Protein 7RPS (pdb70)

Organism: NCBI:txid1292392

Secondary structure (DSSP, 8-state):
-HHHHHHHHHHHHHHHHHHHHHHHHHHHHHHHHH-SSSS----HHHHHHHHHHHTT--HHHHHHHHHHHHHHHHHHHHHHHHHHH---SS--HHHHHHHHHHHHHHHHHHHHHHHHHT-S--SGGGS-----HHHHHHHHHHHHHHHHHHHT--

Radius of gyration: 18.47 Å; Cα contacts (8 Å, |Δi|>4): 164; chains: 1; bounding box: 29×24×67 Å

Solvent-accessible surface area: 9104 Å² total; per-residue (Å²): 190,77,81,113,48,1,27,70,10,0,72,82,0,22,133,24,1,96,61,1,50,51,12,0,70,64,0,43,116,21,33,52,47,49,34,138,162,131,61,151,198,8,90,108,128,48,48,84,66,0,105,112,47,4,90,139,15,38,32,103,53,0,24,38,8,0,104,123,1,29,68,46,0,68,79,0,24,98,1,6,50,92,23,26,91,120,97,178,94,50,60,99,142,26,15,69,49,2,65,93,20,0,74,36,0,58,72,74,0,41,71,9,14,86,102,0,78,109,56,147,67,173,63,36,99,1,1,25,19,47,110,151,155,16,15,73,38,2,62,58,5,51,63,54,0,62,86,0,64,100,43,9,89,153

Sequence (154 aa):
FKLKNITDSVEQALKIAKQIKDDLDIIEFHRIKLSNHYGIRAEEHEKQTAREELSKFSKDKLEADLKKLLSEIEKSLNAATILITYDYGGNLQSDLSAKTTLEALKTEVSSLITKIQDFNNKDHQAYPTSYYQTYQALRNPYSKLTLVKDLLTR

Foldseek 3Di:
DLLCQLLVLLVQLLVLLVVLLVLLVLLQVLVQQCDPPHDDDDDPVSVVVSVVSQQVDWLVVLLVSLVSSLVSLVSNLVSLVVVQVVADPHGDVLSVVLNVLSVVVNVLSVVLSVVLVPDPGGTSVSADHVCDVSNVSSNVSNVSSVSSSVSSPD

B-factor: mean 44.2, std 9.87, range [25.82, 90.23]

Structure (mmCIF, N/CA/C/O backbone):
data_7RPS
#
_entry.id   7RPS
#
_cell.length_a   62.724
_cell.length_b   46.210
_cell.length_c   59.562
_cell.angle_alpha   90.000
_cell.angle_beta   102.943
_cell.angle_gamma   90.000
#
_symmetry.space_group_name_H-M   'C 1 2 1'
#
loop_
_entity.id
_entity.type
_entity.pdbx_description
1 polymer 'Fibronectin-binding lipoprotein FbpB'
2 water water
#
loop_
_atom_site.group_PDB
_atom_site.id
_atom_site.type_symbol
_atom_site.label_atom_id
_atom_site.label_alt_id
_atom_site.label_comp_id
_atom_site.label_asym_id
_atom_site.label_entity_id
_atom_site.label_seq_id
_atom_site.pdbx_PDB_ins_code
_atom_site.Cartn_x
_atom_site.Cartn_y
_atom_site.Cartn_z
_atom_site.occupancy
_atom_site.B_iso_or_equiv
_atom_site.auth_seq_id
_atom_site.auth_comp_id
_atom_site.auth_asym_id
_atom_site.auth_atom_id
_atom_site.pdbx_PDB_model_num
ATOM 1 N N . PHE A 1 11 ? 28.94300 43.38500 -14.07200 1.000 55.92200 269 PHE A N 1
ATOM 2 C CA . PHE A 1 11 ? 28.33000 44.60600 -13.54700 1.000 63.01445 269 PHE A CA 1
ATOM 3 C C . PHE A 1 11 ? 26.88100 44.35400 -13.14100 1.000 60.96355 269 PHE A C 1
ATOM 4 O O . PHE A 1 11 ? 26.47600 44.63300 -11.99900 1.000 52.41143 269 PHE A O 1
ATOM 12 N N . LYS A 1 12 ? 26.11400 43.82000 -14.09300 1.000 55.55350 270 LYS A N 1
ATOM 13 C CA . LYS A 1 12 ? 24.69800 43.51600 -13.90300 1.000 56.84872 270 LYS A CA 1
ATOM 14 C C . LYS A 1 12 ? 24.55900 42.32300 -12.95900 1.000 53.97897 270 LYS A C 1
ATOM 15 O O . LYS A 1 12 ? 23.66900 42.29600 -12.09600 1.000 52.96189 270 LYS A O 1
ATOM 21 N N . LEU A 1 13 ? 25.44200 41.33700 -13.13600 1.000 55.18085 271 LEU A N 1
ATOM 22 C CA . LEU A 1 13 ? 25.49600 40.18800 -12.24100 1.000 55.13638 271 LEU A CA 1
ATOM 23 C C . LEU A 1 13 ? 25.92000 40.61400 -10.84800 1.000 52.31633 271 LEU A C 1
ATOM 24 O O . LEU A 1 13 ? 25.43900 40.07100 -9.86300 1.000 51.54091 271 LEU A O 1
ATOM 29 N N . LYS A 1 14 ? 26.83700 41.57200 -10.76500 1.000 50.63181 272 LYS A N 1
ATOM 30 C CA . LYS A 1 14 ? 27.30400 42.04600 -9.46600 1.000 57.27690 272 LYS A CA 1
ATOM 31 C C . LYS A 1 14 ? 26.16700 42.80800 -8.77800 1.000 52.67194 272 LYS A C 1
ATOM 32 O O . LYS A 1 14 ? 25.99500 42.73100 -7.56000 1.000 49.44527 272 LYS A O 1
ATOM 38 N N . ASN A 1 15 ? 25.37700 43.51400 -9.58500 1.000 53.07520 273 ASN A N 1
ATOM 39 C CA . ASN A 1 15 ? 24.23300 44.28700 -9.10500 1.000 50.35662 273 ASN A CA 1
ATOM 40 C C . ASN A 1 15 ? 23.23400 43.38300 -8.38700 1.000 52.47841 273 ASN A C 1
ATOM 41 O O . ASN A 1 15 ? 22.90800 43.60800 -7.21900 1.000 46.50901 273 ASN A O 1
ATOM 46 N N . ILE A 1 16 ? 22.76800 42.35300 -9.09000 1.000 52.31687 274 ILE A N 1
ATOM 47 C CA . ILE A 1 16 ? 21.86900 41.35700 -8.50600 1.000 46.99693 274 ILE A CA 1
ATOM 48 C C . ILE A 1 16 ? 22.50400 40.65200 -7.30000 1.000 44.13790 274 ILE A C 1
ATOM 49 O O . ILE A 1 16 ? 21.90200 40.60100 -6.23000 1.000 43.42304 274 ILE A O 1
ATOM 54 N N . THR A 1 17 ? 23.72300 40.14600 -7.44100 1.000 44.63625 275 THR A N 1
ATOM 55 C CA . THR A 1 17 ? 24.31000 39.32300 -6.39200 1.000 47.13862 275 THR A CA 1
ATOM 56 C C . THR A 1 17 ? 24.70300 40.14300 -5.15200 1.000 46.23099 275 THR A C 1
ATOM 57 O O . THR A 1 17 ? 24.71500 39.60900 -4.04000 1.000 43.61814 275 THR A O 1
ATOM 61 N N . ASP A 1 18 ? 24.93800 41.45200 -5.32500 1.000 45.48942 276 ASP A N 1
ATOM 62 C CA . ASP A 1 18 ? 25.33900 42.32800 -4.19000 1.000 44.51102 276 ASP A CA 1
ATOM 63 C C . ASP A 1 18 ? 24.10500 42.54900 -3.31400 1.000 39.74163 276 ASP A C 1
ATOM 64 O O . ASP A 1 18 ? 24.21400 42.43400 -2.07700 1.000 38.54127 276 ASP A O 1
ATOM 69 N N . SER A 1 19 ? 22.98200 42.85300 -3.96500 1.000 39.32474 277 SER A N 1
ATOM 70 C CA . SER A 1 19 ? 21.69300 43.05600 -3.30000 1.000 35.53871 277 SER A CA 1
ATOM 71 C C . SER A 1 19 ? 21.20000 41.80400 -2.56500 1.000 34.81749 277 SER A C 1
ATOM 72 O O . SER A 1 19 ? 20.74700 41.87000 -1.42700 1.000 33.60777 277 SER A O 1
ATOM 75 N N . VAL A 1 20 ? 21.25900 40.66800 -3.24700 1.000 37.28788 278 VAL A N 1
ATOM 76 C CA . VAL A 1 20 ? 20.90300 39.38300 -2.63900 1.000 32.95536 278 VAL A CA 1
ATOM 77 C C . VAL A 1 20 ? 21.74600 39.15400 -1.38900 1.000 35.14987 278 VAL A C 1
ATOM 78 O O . VAL A 1 20 ? 21.24300 38.67600 -0.35800 1.000 32.90916 278 VAL A O 1
ATOM 82 N N . GLU A 1 21 ? 23.02400 39.51800 -1.46200 1.000 35.00404 279 GLU A N 1
ATOM 83 C CA . GLU A 1 21 ? 23.91100 39.31900 -0.33000 1.000 39.07415 279 GLU A CA 1
ATOM 84 C C . GLU A 1 21 ? 23.49000 40.22600 0.81700 1.000 38.22900 279 GLU A C 1
ATOM 85 O O . GLU A 1 21 ? 23.56900 39.84000 1.98000 1.000 35.52642 279 GLU A O 1
ATOM 91 N N . GLN A 1 22 ? 23.01800 41.42300 0.48800 1.000 39.40454 280 GLN A N 1
ATOM 92 C CA . GLN A 1 22 ? 22.56200 42.35300 1.53000 1.000 38.58205 280 GLN A CA 1
ATOM 93 C C . GLN A 1 22 ? 21.24200 41.83800 2.13800 1.000 38.07082 280 GLN A C 1
ATOM 94 O O . GLN A 1 22 ? 21.03000 41.91300 3.36100 1.000 37.75027 280 GLN A O 1
ATOM 100 N N . ALA A 1 23 ? 20.36000 41.30100 1.29100 1.000 35.25740 281 ALA A N 1
ATOM 101 C CA . ALA A 1 23 ? 19.13600 40.66600 1.79100 1.000 34.37706 281 ALA A CA 1
ATOM 102 C C . ALA A 1 23 ? 19.46400 39.48200 2.70600 1.000 35.03616 281 ALA A C 1
ATOM 103 O O . ALA A 1 23 ? 18.93900 39.36500 3.81400 1.000 35.41258 281 ALA A O 1
ATOM 105 N N . LEU A 1 24 ? 20.34000 38.60200 2.22800 1.000 35.51148 282 LEU A N 1
ATOM 106 C CA . LEU A 1 24 ? 20.76900 37.42000 2.97900 1.000 35.36864 282 LEU A CA 1
ATOM 107 C C . LEU A 1 24 ? 21.26600 37.79800 4.37900 1.000 31.56643 282 LEU A C 1
ATOM 108 O O . LEU A 1 24 ? 20.91500 37.16700 5.38600 1.000 37.86413 282 LEU A O 1
ATOM 113 N N . LYS A 1 25 ? 22.04700 38.86200 4.44300 1.000 39.36293 283 LYS A N 1
ATOM 114 C CA . LYS A 1 25 ? 22.64700 39.31600 5.69500 1.000 40.26297 283 LYS A CA 1
ATOM 115 C C . LYS A 1 25 ? 21.59800 39.69000 6.75800 1.000 37.63246 283 LYS A C 1
ATOM 116 O O . LYS A 1 25 ? 21.75600 39.36800 7.94900 1.000 40.31997 283 LYS A O 1
ATOM 122 N N . ILE A 1 26 ? 20.54300 40.38400 6.34000 1.000 34.89805 284 ILE A N 1
ATOM 123 C CA . ILE A 1 26 ? 19.49700 40.81300 7.27600 1.000 33.00037 284 ILE A CA 1
ATOM 124 C C . ILE A 1 26 ? 18.67900 39.59200 7.67000 1.000 34.88411 284 ILE A C 1
ATOM 125 O O . ILE A 1 26 ? 18.37100 39.39800 8.84000 1.000 33.49986 284 ILE A O 1
ATOM 130 N N . ALA A 1 27 ? 18.32800 38.76700 6.67900 1.000 32.41238 285 ALA A N 1
ATOM 131 C CA . ALA A 1 27 ? 17.57700 37.54100 6.93100 1.000 33.05310 285 ALA A CA 1
ATOM 132 C C . ALA A 1 27 ? 18.30700 36.65600 7.95300 1.000 31.46170 285 ALA A C 1
ATOM 133 O O . ALA A 1 27 ? 17.69100 36.09600 8.87100 1.000 33.75045 285 ALA A O 1
ATOM 135 N N . LYS A 1 28 ? 19.62500 36.55600 7.80200 1.000 32.62802 286 LYS A N 1
ATOM 136 C CA . LYS A 1 28 ? 20.45100 35.76400 8.71300 1.000 34.85766 286 LYS A CA 1
ATOM 137 C C . LYS A 1 28 ? 20.41300 36.37600 10.10800 1.000 38.15935 286 LYS A C 1
ATOM 138 O O . LYS A 1 28 ? 20.24600 35.65400 11.09300 1.000 34.68799 286 LYS A O 1
ATOM 144 N N . GLN A 1 29 ? 20.54300 37.69800 10.18400 1.000 34.37538 287 GLN A N 1
ATOM 145 C CA . GLN A 1 29 ? 20.31000 38.44000 11.42300 1.000 36.93817 287 GLN A CA 1
ATOM 146 C C . GLN A 1 29 ? 19.00900 38.10200 12.15800 1.000 36.13211 287 GLN A C 1
ATOM 147 O O . GLN A 1 29 ? 19.00400 37.84800 13.35900 1.000 40.34237 287 GLN A O 1
ATOM 153 N N . ILE A 1 30 ? 17.90000 38.16700 11.44400 1.000 36.20310 288 ILE A N 1
ATOM 154 C CA . ILE A 1 30 ? 16.59900 37.87800 12.03200 1.000 33.21895 288 ILE A CA 1
ATOM 155 C C . ILE A 1 30 ? 16.67100 36.51700 12.69100 1.000 32.98152 288 ILE A C 1
ATOM 156 O O . ILE A 1 30 ? 16.32900 36.34700 13.86400 1.000 35.30605 288 ILE A O 1
ATOM 161 N N . LYS A 1 31 ? 17.13500 35.54900 11.91300 1.000 37.67223 289 LYS A N 1
ATOM 162 C CA . LYS A 1 31 ? 17.23900 34.15900 12.34800 1.000 38.91104 289 LYS A CA 1
ATOM 163 C C . LYS A 1 31 ? 18.11600 34.03600 13.59800 1.000 35.19240 289 LYS A C 1
ATOM 164 O O . LYS A 1 31 ? 17.76900 33.33300 14.54200 1.000 40.55056 289 LYS A O 1
ATOM 170 N N . ASP A 1 32 ? 19.22600 34.76800 13.62300 1.000 37.94927 290 ASP A N 1
ATOM 171 C CA . ASP A 1 32 ? 20.14100 34.72000 14.76200 1.000 40.96074 290 ASP A CA 1
ATOM 172 C C . ASP A 1 32 ? 19.51400 35.40200 15.97700 1.000 41.88065 290 ASP A C 1
ATOM 173 O O . ASP A 1 32 ? 19.70500 34.98100 17.12200 1.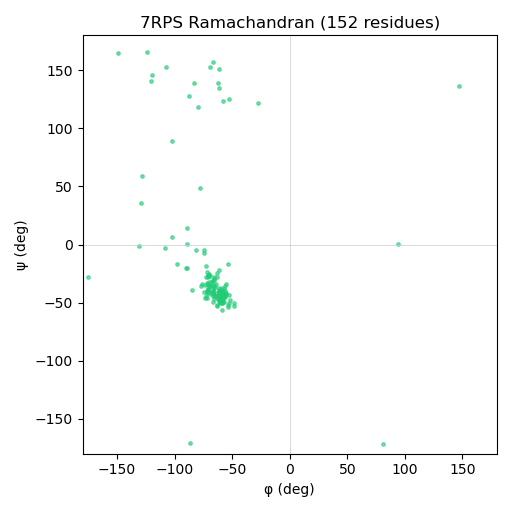000 40.95052 290 ASP A O 1
ATOM 178 N N . ASP A 1 33 ? 18.72900 36.43600 15.70600 1.000 39.46273 291 ASP A N 1
ATOM 179 C CA . ASP A 1 33 ? 18.04800 37.15800 16.75700 1.000 38.73049 291 ASP A CA 1
ATOM 180 C C . ASP A 1 33 ? 17.05500 36.21900 17.44100 1.000 35.25318 291 ASP A C 1
ATOM 181 O O . ASP A 1 33 ? 16.94900 36.22300 18.67400 1.000 36.23988 291 ASP A O 1
ATOM 186 N N . LEU A 1 34 ? 16.34500 35.40500 16.66000 1.000 39.51840 292 LEU A N 1
ATOM 187 C CA . LEU A 1 34 ? 15.43900 34.42000 17.24600 1.000 37.46081 292 LEU A CA 1
ATOM 188 C C . LEU A 1 34 ? 16.21400 33.43400 18.14200 1.000 37.01542 292 LEU A C 1
ATOM 189 O O . LEU A 1 34 ? 15.75200 33.05900 19.20100 1.000 37.88193 292 LEU A O 1
ATOM 194 N N . ASP A 1 35 ? 17.38800 33.01200 17.68900 1.000 40.91769 293 ASP A N 1
ATOM 195 C CA . ASP A 1 35 ? 18.22700 32.11000 18.46700 1.000 39.50771 293 ASP A CA 1
ATOM 196 C C . ASP A 1 35 ? 18.56700 32.72700 19.81800 1.000 39.49519 293 ASP A C 1
ATOM 197 O O . ASP A 1 35 ? 18.46800 32.06600 20.84700 1.000 36.61298 293 ASP A O 1
ATOM 202 N N . ILE A 1 36 ? 18.97500 33.99300 19.80700 1.000 36.64856 294 ILE A N 1
ATOM 203 C CA . ILE A 1 36 ? 19.39200 34.67700 21.03400 1.000 35.23469 294 ILE A CA 1
ATOM 204 C C . ILE A 1 36 ? 18.22600 34.78600 22.02500 1.000 33.51599 294 ILE A C 1
ATOM 205 O O . ILE A 1 36 ? 18.37600 34.54500 23.22400 1.000 36.11420 294 ILE A O 1
ATOM 210 N N . ILE A 1 37 ? 17.06000 35.15400 21.51900 1.000 35.08431 295 ILE A N 1
ATOM 211 C CA . ILE A 1 37 ? 15.89600 35.35500 22.36600 1.000 37.17479 295 ILE A CA 1
ATOM 212 C C . ILE A 1 37 ? 15.45200 34.02900 22.97800 1.000 36.71692 295 ILE A C 1
ATOM 213 O O . ILE A 1 37 ? 15.13900 33.95200 24.15500 1.000 37.08175 295 ILE A O 1
ATOM 218 N N . GLU A 1 38 ? 15.42100 32.98600 22.16300 1.000 42.23696 296 GLU A N 1
ATOM 219 C CA . GLU A 1 38 ? 15.04800 31.67000 22.63900 1.000 39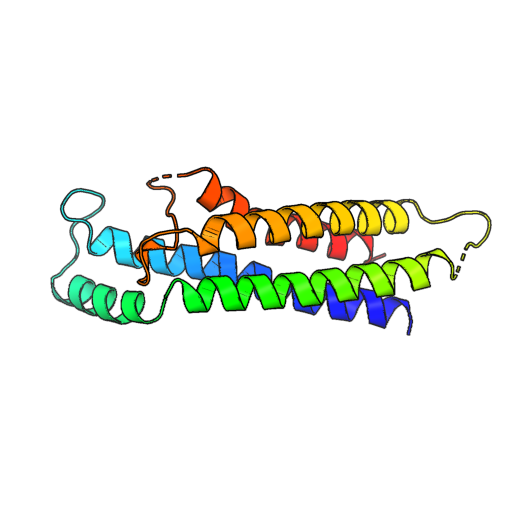.00397 296 GLU A CA 1
ATOM 220 C C . GLU A 1 38 ? 15.97300 31.20100 23.76100 1.000 39.01809 296 GLU A C 1
ATOM 221 O O . GLU A 1 38 ? 15.51300 30.74000 24.80100 1.000 43.21259 296 GLU A O 1
ATOM 227 N N . PHE A 1 39 ? 17.27500 31.32800 23.52600 1.000 36.44965 297 PHE A N 1
ATOM 228 C CA . PHE A 1 39 ? 18.31500 30.93500 24.46500 1.000 37.91079 297 PHE A CA 1
ATOM 229 C C . PHE A 1 39 ? 18.09700 31.58500 25.83400 1.000 39.47355 297 PHE A C 1
ATOM 230 O O . PHE A 1 39 ? 18.01800 30.90000 26.86600 1.000 36.91211 297 PHE A O 1
ATOM 238 N N . HIS A 1 40 ? 17.96000 32.90600 25.84400 1.000 37.78711 298 HIS A N 1
ATOM 239 C CA . HIS A 1 40 ? 17.81600 33.62100 27.10500 1.000 37.68016 298 HIS A CA 1
ATOM 240 C C . HIS A 1 40 ? 16.42700 33.47600 27.71000 1.000 38.46702 298 HIS A C 1
ATOM 241 O O . HIS A 1 40 ? 16.30800 33.41700 28.93700 1.000 37.74158 298 HIS A O 1
ATOM 248 N N . ARG A 1 41 ? 15.39200 33.40000 26.86900 1.000 35.53921 299 ARG A N 1
ATOM 249 C CA . ARG A 1 41 ? 14.00100 33.26100 27.34400 1.000 35.56471 299 ARG A CA 1
ATOM 250 C C . ARG A 1 41 ? 13.80300 31.99100 28.14800 1.000 41.71442 299 ARG A C 1
ATOM 251 O O . ARG A 1 41 ? 13.06200 31.98500 29.12600 1.000 41.69828 299 ARG A O 1
ATOM 259 N N . ILE A 1 42 ? 14.43700 30.91300 27.68900 1.000 37.47776 300 ILE A N 1
ATOM 260 C CA . ILE A 1 42 ? 14.32100 29.60100 28.30700 1.000 41.32707 300 ILE A CA 1
ATOM 261 C C . ILE A 1 42 ? 14.93300 29.63500 29.70700 1.000 40.42086 300 ILE A C 1
ATOM 262 O O . ILE A 1 42 ? 14.49300 28.91600 30.59200 1.000 41.29034 300 ILE A O 1
ATOM 267 N N . LYS A 1 43 ? 15.93600 30.48300 29.91800 1.000 41.80453 301 LYS A N 1
ATOM 268 C CA . LYS A 1 43 ? 16.51100 30.61500 31.24900 1.000 42.02285 301 LYS A CA 1
ATOM 269 C C . LYS A 1 43 ? 15.55400 31.35300 32.16500 1.000 42.37528 301 LYS A C 1
ATOM 270 O O . LYS A 1 43 ? 15.55500 31.15300 33.37700 1.000 49.88813 301 LYS A O 1
ATOM 276 N N . LEU A 1 44 ? 14.73000 32.20900 31.58000 1.000 40.80813 302 LEU A N 1
ATOM 277 C CA . LEU A 1 44 ? 13.85400 33.08100 32.35800 1.000 44.37768 302 LEU A CA 1
ATOM 278 C C . LEU A 1 44 ? 12.51700 32.43200 32.62400 1.000 44.88751 302 LEU A C 1
ATOM 279 O O . LEU A 1 44 ? 11.77700 32.85700 33.51200 1.000 52.18003 302 LEU A O 1
ATOM 284 N N . SER A 1 45 ? 12.19400 31.43500 31.80700 1.000 34.02779 303 SER A N 1
ATOM 285 C CA . SER A 1 45 ? 10.95100 30.69200 31.90300 1.000 42.29699 303 SER A CA 1
ATOM 286 C C . SER A 1 45 ? 10.79100 30.03700 33.26400 1.000 45.23187 303 SER A C 1
ATOM 287 O O . SER A 1 45 ? 11.64700 29.25200 33.68200 1.000 44.56395 303 SER A O 1
ATOM 290 N N . ASN A 1 46 ? 9.68600 30.35200 33.93500 1.000 42.67109 304 ASN A N 1
ATOM 291 C CA . ASN A 1 46 ? 9.38800 29.79500 35.25500 1.000 47.43248 304 ASN A CA 1
ATOM 292 C C . ASN A 1 46 ? 9.19600 28.26900 35.22900 1.000 45.95087 304 ASN A C 1
ATOM 293 O O . ASN A 1 46 ? 9.43700 27.58000 36.22400 1.000 45.75897 304 ASN A O 1
ATOM 298 N N . HIS A 1 47 ? 8.75700 27.73800 34.09200 1.000 46.07402 305 HIS A N 1
ATOM 299 C CA . HIS A 1 47 ? 8.38900 26.32000 34.03400 1.000 48.20421 305 HIS A CA 1
ATOM 300 C C . HIS A 1 47 ? 8.97600 25.51900 32.87500 1.000 44.06615 305 HIS A C 1
ATOM 301 O O . HIS A 1 47 ? 8.70100 24.32600 32.77600 1.000 43.68865 305 HIS A O 1
ATOM 308 N N . TYR A 1 48 ? 9.75200 26.13800 31.98700 1.000 40.70394 306 TYR A N 1
ATOM 309 C CA . TYR A 1 48 ? 10.21500 25.38700 30.81100 1.000 44.73733 306 TYR A CA 1
ATOM 310 C C . TYR A 1 48 ? 11.74300 25.37700 30.85600 1.000 42.24452 306 TYR A C 1
ATOM 311 O O . TYR A 1 48 ? 12.34800 26.35100 31.29900 1.000 46.80301 306 TYR A O 1
ATOM 320 N N . GLY A 1 49 ? 12.36700 24.29100 30.40400 1.000 46.69666 307 GLY A N 1
ATOM 321 C CA . GLY A 1 49 ? 13.82300 24.21900 30.30400 1.000 43.76720 307 GLY A CA 1
ATOM 322 C C . GLY A 1 49 ? 14.59500 23.89300 31.58000 1.000 45.85062 307 GLY A C 1
ATOM 323 O O . GLY A 1 49 ? 14.02000 23.56600 32.61500 1.000 45.21820 307 GLY A O 1
ATOM 324 N N . ILE A 1 50 ? 15.91500 24.00300 31.49000 1.000 49.74200 308 ILE A N 1
ATOM 325 C CA . ILE A 1 50 ? 16.84600 23.67700 32.56200 1.000 45.94421 308 ILE A CA 1
ATOM 326 C C . ILE A 1 50 ? 17.01800 24.82500 33.55200 1.000 44.03503 308 ILE A C 1
ATOM 327 O O . ILE A 1 50 ? 17.09800 25.98000 33.15000 1.000 47.90434 308 ILE A O 1
ATOM 332 N N . ARG A 1 51 ? 17.07500 24.50000 34.84100 1.000 46.68959 309 ARG A N 1
ATOM 333 C CA . ARG A 1 51 ? 17.34000 25.48900 35.89500 1.000 48.83422 309 ARG A CA 1
ATOM 334 C C . ARG A 1 51 ? 18.60800 26.28800 35.60100 1.000 44.15348 309 ARG A C 1
ATOM 335 O O . ARG A 1 51 ? 19.68000 25.71500 35.36600 1.000 43.94620 309 ARG A O 1
ATOM 343 N N . ALA A 1 52 ? 18.48300 27.60600 35.58200 1.000 43.70810 310 ALA A N 1
ATOM 344 C CA . ALA A 1 52 ? 19.64400 28.47100 35.40400 1.000 41.53162 310 ALA A CA 1
ATOM 345 C C . ALA A 1 52 ? 19.95900 29.15400 36.72900 1.000 43.12620 310 ALA A C 1
ATOM 346 O O . ALA A 1 52 ? 19.06700 29.33500 37.55200 1.000 41.15089 310 ALA A O 1
ATOM 348 N N . GLU A 1 53 ? 21.22600 29.51500 36.93400 1.000 45.73828 311 GLU A N 1
ATOM 349 C CA . GLU A 1 53 ? 21.64900 30.27900 38.11700 1.000 41.10942 311 GLU A CA 1
ATOM 350 C C . GLU A 1 53 ? 21.04300 31.67200 38.04000 1.000 44.53918 311 GLU A C 1
ATOM 351 O O . GLU A 1 53 ? 20.58100 32.08400 36.96200 1.000 37.85469 311 GLU A O 1
ATOM 357 N N . GLU A 1 54 ? 20.91700 32.32700 39.19900 1.000 35.35160 312 GLU A N 1
ATOM 358 C CA . GLU A 1 54 ? 20.27000 33.66500 39.30400 1.000 40.56716 312 GLU A CA 1
ATOM 359 C C . GLU A 1 54 ? 20.95400 34.66600 38.36800 1.000 38.18073 312 GLU A C 1
ATOM 360 O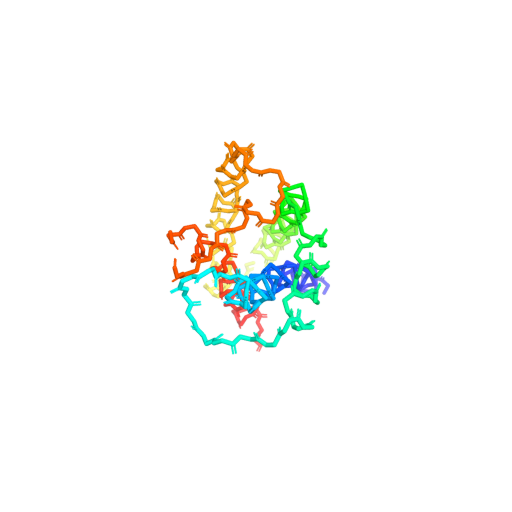 O . GLU A 1 54 ? 20.25200 35.53200 37.80800 1.000 33.56168 312 GLU A O 1
ATOM 366 N N . HIS A 1 55 ? 22.27300 34.54000 38.21500 1.000 36.45188 313 HIS A N 1
ATOM 367 C CA . HIS A 1 55 ? 23.06900 35.44500 37.37200 1.000 41.39856 313 HIS A CA 1
ATOM 368 C C . HIS A 1 55 ? 22.82300 35.24900 35.85800 1.000 41.33541 313 HIS A C 1
ATOM 369 O O . HIS A 1 55 ? 22.96300 36.19100 35.07200 1.000 36.21946 313 HIS A O 1
ATOM 376 N N . GLU A 1 56 ? 22.44600 34.04100 35.45100 1.000 35.07123 314 GLU A N 1
ATOM 377 C CA . GLU A 1 56 ? 22.11500 33.81000 34.05200 1.000 39.03645 314 GLU A CA 1
ATOM 378 C C . GLU A 1 56 ? 20.76300 34.46400 33.79900 1.000 37.68245 314 GLU A C 1
ATOM 379 O O . GLU A 1 56 ? 20.49900 35.02400 32.72900 1.000 37.21009 314 GLU A O 1
ATOM 385 N N . LYS A 1 57 ? 19.91400 34.40800 34.81600 1.000 33.59934 315 LYS A N 1
ATOM 386 C CA . LYS A 1 57 ? 18.57700 34.97100 34.72000 1.000 36.23786 315 LYS A CA 1
ATOM 387 C C . LYS A 1 57 ? 18.64200 36.48000 34.59000 1.000 40.79705 315 LYS A C 1
ATOM 388 O O . LYS A 1 57 ? 17.88800 37.06700 33.82100 1.000 38.85011 315 LYS A O 1
ATOM 394 N N . GLN A 1 58 ? 19.56000 37.10000 35.32600 1.000 36.66084 316 GLN A N 1
ATOM 395 C CA . GLN A 1 58 ? 19.76600 38.54100 35.23800 1.000 39.46513 316 GLN A CA 1
ATOM 396 C C . GLN A 1 58 ? 20.41400 38.93500 33.90200 1.000 38.55007 316 GLN A C 1
ATOM 397 O O . GLN A 1 58 ? 20.06700 39.96000 33.31300 1.000 42.02698 316 GLN A O 1
ATOM 403 N N . THR A 1 59 ? 21.34100 38.10800 33.42400 1.000 33.36216 317 THR A N 1
ATOM 404 C CA . THR A 1 59 ? 21.91700 38.31500 32.11300 1.000 39.91509 317 THR A CA 1
ATOM 405 C C . THR A 1 59 ? 20.81000 38.23000 31.05700 1.000 38.99506 317 THR A C 1
ATOM 406 O O . THR A 1 59 ? 20.76200 39.03500 30.12400 1.000 34.72695 317 THR A O 1
ATOM 410 N N . ALA A 1 60 ? 19.91300 37.26200 31.22300 1.000 35.79269 318 ALA A N 1
ATOM 411 C CA . ALA A 1 60 ? 18.82500 37.07000 30.26900 1.000 36.36462 318 ALA A CA 1
ATOM 412 C C . ALA A 1 60 ? 17.92600 38.29300 30.17600 1.000 34.74095 318 ALA A C 1
ATOM 413 O O . ALA A 1 60 ? 17.56800 38.71000 29.07800 1.000 36.98430 318 ALA A O 1
ATOM 415 N N . ARG A 1 61 ? 17.55700 38.87200 31.31300 1.000 35.00626 319 ARG A N 1
ATOM 416 C CA . ARG A 1 61 ? 16.69500 40.06000 31.29100 1.000 35.36012 319 ARG A CA 1
ATOM 417 C C . ARG A 1 61 ? 17.33500 41.20800 30.50100 1.000 37.53100 319 ARG A C 1
ATOM 418 O O . ARG A 1 61 ? 16.66200 41.90800 29.72300 1.000 37.96832 319 ARG A O 1
ATOM 426 N N . GLU A 1 62 ? 18.64500 41.38600 30.67100 1.000 35.40729 320 GLU A N 1
ATOM 427 C CA . GLU A 1 62 ? 19.33300 42.48600 30.01000 1.000 39.15512 320 GLU A CA 1
ATOM 428 C C . GLU A 1 62 ? 19.46200 42.24000 28.50300 1.000 38.99984 320 GLU A C 1
ATOM 429 O O . GLU A 1 62 ? 19.31000 43.16000 27.70600 1.000 38.48465 320 GLU A O 1
ATOM 435 N N . GLU A 1 63 ? 19.75000 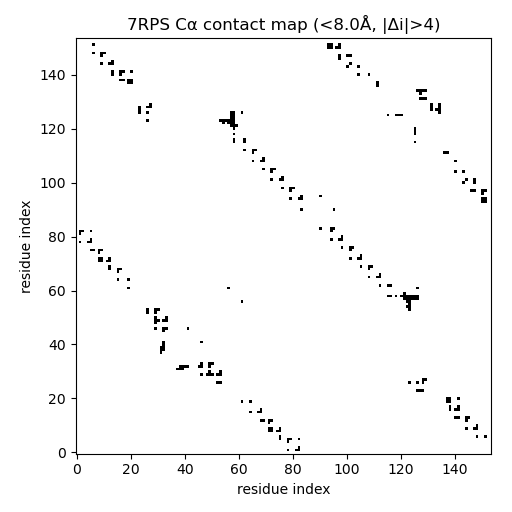41.00700 28.10800 1.000 37.71707 321 GLU A N 1
ATOM 436 C CA . GLU A 1 63 ? 19.83200 40.70200 26.68500 1.000 35.45943 321 GLU A CA 1
ATOM 437 C C . GLU A 1 63 ? 18.48600 40.87600 26.02000 1.000 34.77166 321 GLU A C 1
ATOM 438 O O . GLU A 1 63 ? 18.39900 41.46100 24.94100 1.000 35.71153 321 GLU A O 1
ATOM 444 N N . LEU A 1 64 ? 17.43700 40.36700 26.66700 1.000 32.94062 322 LEU A N 1
ATOM 445 C CA . LEU A 1 64 ? 16.10300 40.37900 26.09300 1.000 34.53939 322 LEU A CA 1
ATOM 446 C C . LEU A 1 64 ? 15.59500 41.80400 25.88000 1.000 37.81474 322 LEU A C 1
ATOM 447 O O . LEU A 1 64 ? 14.73900 42.05200 25.02300 1.000 37.68805 322 LEU A O 1
ATOM 452 N N . SER A 1 65 ? 16.13400 42.73500 26.66000 1.000 38.24485 323 SER A N 1
ATOM 453 C CA . SER A 1 65 ? 15.79000 44.14900 26.54900 1.000 42.98891 323 SER A CA 1
ATOM 454 C C . SER A 1 65 ? 16.42700 44.80300 25.31600 1.000 42.81957 323 SER A C 1
ATOM 455 O O . SER A 1 65 ? 16.11100 45.94100 24.98500 1.000 38.60240 323 SER A O 1
ATOM 458 N N . LYS A 1 66 ? 17.30300 44.08200 24.61700 1.000 37.00870 324 LYS A N 1
ATOM 459 C CA . LYS A 1 66 ? 17.86300 44.62100 23.39400 1.000 36.70289 324 LYS A CA 1
ATOM 460 C C . LYS A 1 66 ? 16.91800 44.43100 22.22000 1.000 37.62011 324 LYS A C 1
ATOM 461 O O . LYS A 1 66 ? 17.18700 44.91200 21.13200 1.000 43.91898 324 LYS A O 1
ATOM 467 N N . PHE A 1 67 ? 15.80400 43.74300 22.43800 1.000 31.64147 325 PHE A N 1
ATOM 468 C CA . PHE A 1 67 ? 14.92300 43.37300 21.33000 1.000 37.15415 325 PHE A CA 1
ATOM 469 C C . PHE A 1 67 ? 13.53100 43.95200 21.52600 1.000 35.67109 325 PHE A C 1
ATOM 470 O O . PHE A 1 67 ? 13.02200 43.96600 22.64200 1.000 37.36829 325 PHE A O 1
ATOM 478 N N . SER A 1 68 ? 12.91800 44.42100 20.44000 1.000 34.08664 326 SER A N 1
ATOM 479 C CA . SER A 1 68 ? 11.58600 45.01900 20.52100 1.000 36.60762 326 SER A CA 1
ATOM 480 C C . SER A 1 68 ? 10.80200 44.78800 19.25300 1.000 30.80345 326 SER A C 1
ATOM 481 O O . SER A 1 68 ? 11.34300 44.38300 18.23300 1.000 31.51462 326 SER A O 1
ATOM 484 N N . LYS A 1 69 ? 9.50500 45.02000 19.35000 1.000 31.57557 327 LYS A N 1
ATOM 485 C CA . LYS A 1 69 ? 8.61000 44.94300 18.22700 1.000 33.88355 327 LYS A CA 1
ATOM 486 C C . LYS A 1 69 ? 9.10800 45.87100 17.12100 1.000 34.54313 327 LYS A C 1
ATOM 487 O O . LYS A 1 69 ? 9.10600 45.50900 15.95400 1.000 32.92488 327 LYS A O 1
ATOM 493 N N . ASP A 1 70 ? 9.55600 47.06200 17.50400 1.000 35.18837 328 ASP A N 1
ATOM 494 C CA . ASP A 1 70 ? 10.02100 48.06300 16.53500 1.000 37.20847 328 ASP A CA 1
ATOM 495 C C . ASP A 1 70 ? 11.31600 47.63000 15.84800 1.000 31.95006 328 ASP A C 1
ATOM 496 O O . ASP A 1 70 ? 11.46400 47.80500 14.63700 1.000 32.92047 328 ASP A O 1
ATOM 501 N N . LYS A 1 71 ? 12.25400 47.07700 16.61600 1.000 33.69518 329 LYS A N 1
ATOM 502 C CA . LYS A 1 71 ? 13.46900 46.54900 16.01200 1.000 33.53176 329 LYS A CA 1
ATOM 503 C C . LYS A 1 71 ? 13.10600 45.51500 14.95000 1.000 34.08052 329 LYS A C 1
ATOM 504 O O . LYS A 1 71 ? 13.66800 45.52600 13.84900 1.000 30.47619 329 LYS A O 1
ATOM 510 N N . LEU A 1 72 ? 12.14500 44.64200 15.25700 1.000 34.14888 330 LEU A N 1
ATOM 511 C CA . LEU A 1 72 ? 11.77600 43.55900 14.32300 1.000 32.60065 330 LEU A CA 1
ATOM 512 C C . LEU A 1 72 ? 11.14900 44.09900 13.04000 1.000 35.32250 330 LEU A C 1
ATOM 513 O O . LEU A 1 72 ? 11.50800 43.68000 11.92800 1.000 30.50803 330 LEU A O 1
ATOM 518 N N . GLU A 1 73 ? 10.20100 45.02000 13.20400 1.000 32.75494 331 GLU A N 1
ATOM 519 C CA . GLU A 1 73 ? 9.58100 45.70400 12.07600 1.000 36.10264 331 GLU A CA 1
ATOM 520 C C . GLU A 1 73 ? 10.62000 46.41300 11.22400 1.000 34.03868 331 GLU A C 1
ATOM 521 O O . GLU A 1 73 ? 10.60800 46.28300 10.00100 1.000 31.88139 331 GLU A O 1
ATOM 527 N N . ALA A 1 74 ? 11.49500 47.18200 11.86300 1.000 30.34869 332 ALA A N 1
ATOM 528 C CA . ALA A 1 74 ? 12.54000 47.88800 11.13200 1.000 35.39402 332 ALA A CA 1
ATOM 529 C C . ALA A 1 74 ? 13.37400 46.91800 10.31300 1.000 35.73715 332 ALA A C 1
ATOM 530 O O . ALA A 1 74 ? 13.66500 47.16500 9.14400 1.000 33.16796 332 ALA A O 1
ATOM 532 N N . ASP A 1 75 ? 13.74900 45.80200 10.94700 1.000 35.19576 333 ASP A N 1
ATOM 533 C CA . ASP A 1 75 ? 14.57000 44.75000 10.28900 1.000 34.61949 333 ASP A CA 1
ATOM 534 C C . ASP A 1 75 ? 13.82900 44.22400 9.05400 1.000 31.26451 333 ASP A C 1
ATOM 535 O O . ASP A 1 75 ? 14.44900 44.17400 7.97300 1.000 30.32509 333 ASP A O 1
ATOM 540 N N . LEU A 1 76 ? 12.55600 43.84800 9.21600 1.000 32.58096 334 LEU A N 1
ATOM 541 C CA . LEU A 1 76 ? 11.76900 43.33100 8.10500 1.000 34.59549 334 LEU A CA 1
ATOM 542 C C . LEU A 1 76 ? 11.62500 44.36400 6.98100 1.000 32.52034 334 LEU A C 1
ATOM 543 O O . LEU A 1 76 ? 11.70500 44.00500 5.80300 1.000 31.18797 334 LEU A O 1
ATOM 548 N N . LYS A 1 77 ? 11.42400 45.63600 7.33500 1.000 32.38212 335 LYS A N 1
ATOM 549 C CA . LYS A 1 77 ? 11.33200 46.69800 6.31800 1.000 33.76359 335 LYS A CA 1
ATOM 550 C C . LYS A 1 77 ? 12.64800 46.78200 5.53200 1.000 30.79292 335 LYS A C 1
ATOM 551 O O . LYS A 1 77 ? 12.65600 46.98400 4.30100 1.000 29.65512 335 LYS A O 1
ATOM 557 N N . LYS A 1 78 ? 13.76600 46.64400 6.24200 1.000 29.00498 336 LYS A N 1
ATOM 558 C CA . LYS A 1 78 ? 15.07600 46.69900 5.58000 1.000 30.13502 336 LYS A CA 1
ATOM 559 C C . LYS A 1 78 ? 15.25000 45.49200 4.65500 1.000 32.77951 336 LYS A C 1
ATOM 560 O O . LYS A 1 78 ? 15.75600 45.62300 3.54700 1.000 28.82425 336 LYS A O 1
ATOM 566 N N . LEU A 1 79 ? 14.83200 44.32100 5.13600 1.000 32.78483 337 LEU A N 1
ATOM 567 C CA . LEU A 1 79 ? 14.92900 43.08100 4.35800 1.000 32.78563 337 LEU A CA 1
ATOM 568 C C . LEU A 1 79 ? 14.10800 43.22600 3.09600 1.000 33.43579 337 LEU A C 1
ATOM 569 O O . LEU A 1 79 ? 14.59400 42.93800 2.01700 1.000 26.94307 337 LEU A O 1
ATOM 574 N N . LEU A 1 80 ? 12.86900 43.69900 3.25100 1.000 34.37744 338 LEU A N 1
ATOM 575 C CA . LEU A 1 80 ? 11.96500 43.92700 2.12300 1.000 33.33252 338 LEU A CA 1
ATOM 576 C C . LEU A 1 80 ? 12.57200 44.88700 1.09700 1.000 33.86044 338 LEU A C 1
ATOM 577 O O . LEU A 1 80 ? 12.49400 44.65600 -0.11200 1.000 38.57071 338 LEU A O 1
ATOM 582 N N . SER A 1 81 ? 13.18600 45.96300 1.56900 1.000 36.53904 339 SER A N 1
ATOM 583 C CA . SER A 1 81 ? 13.86300 46.88300 0.65500 1.000 36.39585 339 SER A CA 1
ATOM 584 C C . SER A 1 81 ? 14.96300 46.17000 -0.16900 1.000 35.27833 339 SER A C 1
ATOM 585 O O . SER A 1 81 ? 15.05100 46.37000 -1.37500 1.000 34.81333 339 SER A O 1
ATOM 588 N N . GLU A 1 82 ? 15.79200 45.33900 0.46200 1.000 31.54075 340 GLU A N 1
ATOM 589 C CA . GLU A 1 82 ? 16.84800 44.65900 -0.28300 1.000 32.90529 340 GLU A CA 1
ATOM 590 C C . GLU A 1 82 ? 16.29300 43.60400 -1.20400 1.000 33.22788 340 GLU A C 1
ATOM 591 O O . GLU A 1 82 ? 16.91500 43.29200 -2.20300 1.000 35.54367 340 GLU A O 1
ATOM 597 N N . ILE A 1 83 ? 15.13000 43.04200 -0.87100 1.000 34.62607 341 ILE A N 1
ATOM 598 C CA . ILE A 1 83 ? 14.50300 42.04500 -1.74100 1.000 34.99138 341 ILE A CA 1
ATOM 599 C C . ILE A 1 83 ? 13.98100 4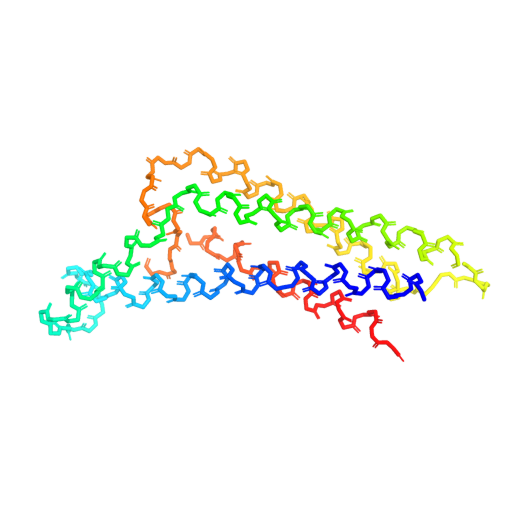2.75500 -2.98400 1.000 38.92148 341 ILE A C 1
ATOM 600 O O . ILE A 1 83 ? 14.12200 42.25400 -4.11800 1.000 31.54361 341 ILE A O 1
ATOM 605 N N . GLU A 1 84 ? 13.37700 43.92600 -2.77300 1.000 36.37570 342 GLU A N 1
ATOM 606 C CA . GLU A 1 84 ? 12.83700 44.70100 -3.89600 1.000 38.39050 342 GLU A CA 1
ATOM 607 C C . GLU A 1 84 ? 13.93900 45.28000 -4.81200 1.000 38.43095 342 GLU A C 1
ATOM 608 O O . GLU A 1 84 ? 13.77800 45.31600 -6.03000 1.000 39.20560 342 GLU A O 1
ATOM 614 N N . LYS A 1 85 ? 15.07100 45.69000 -4.25500 1.000 34.74936 343 LYS A N 1
ATOM 615 C CA . LYS A 1 85 ? 16.21800 45.97600 -5.11500 1.000 36.46860 343 LYS A CA 1
ATOM 616 C C . LYS A 1 85 ? 16.74100 44.71700 -5.81700 1.000 43.33452 343 LYS A C 1
ATOM 617 O O . LYS A 1 85 ? 17.25700 44.79000 -6.93700 1.000 39.95009 343 LYS A O 1
ATOM 623 N N . SER A 1 86 ? 16.59400 43.56100 -5.17400 1.000 40.24396 344 SER A N 1
ATOM 624 C CA . SER A 1 86 ? 17.00500 42.31000 -5.79800 1.000 41.18005 344 SER A CA 1
ATOM 625 C C . SER A 1 86 ? 16.11300 42.00100 -7.01600 1.000 38.39330 344 SER A C 1
ATOM 626 O O . SER A 1 86 ? 16.63500 41.72000 -8.08800 1.000 38.51131 344 SER A O 1
ATOM 629 N N . LEU A 1 87 ? 14.78900 42.07200 -6.86300 1.000 34.22827 345 LEU A N 1
ATOM 630 C CA . LEU A 1 87 ? 13.87900 41.95500 -8.00200 1.000 44.54772 345 LEU A CA 1
ATOM 631 C C . LEU A 1 87 ? 14.24300 42.82800 -9.20000 1.000 48.45217 345 LEU A C 1
ATOM 632 O O . LEU A 1 87 ? 14.28300 42.34400 -10.33600 1.000 50.38777 345 LEU A O 1
ATOM 637 N N . ASN A 1 88 ? 14.46700 44.11800 -8.93900 1.000 43.82072 346 ASN A N 1
ATOM 638 C CA . ASN A 1 88 ? 14.76200 45.09600 -9.99400 1.000 46.37395 346 ASN A CA 1
ATOM 639 C C . ASN A 1 88 ? 16.00300 44.69100 -10.76600 1.000 49.11438 346 ASN A C 1
ATOM 640 O O . ASN A 1 88 ? 16.01700 44.72500 -11.99700 1.000 52.97241 346 ASN A O 1
ATOM 645 N N . ALA A 1 89 ? 17.04900 44.32800 -10.02600 1.000 44.10247 347 ALA A N 1
ATOM 646 C CA . ALA A 1 89 ? 18.30300 43.89400 -10.62400 1.000 46.45192 347 ALA A CA 1
ATOM 647 C C . ALA A 1 89 ? 18.12700 42.58500 -11.39100 1.000 47.58787 347 ALA A C 1
ATOM 648 O O . ALA A 1 89 ? 18.85300 42.32000 -12.35200 1.000 47.49732 347 ALA A O 1
ATOM 650 N N . ALA A 1 90 ? 17.16300 41.77600 -10.95700 1.000 49.12359 348 ALA A N 1
ATOM 651 C CA . ALA A 1 90 ? 16.88200 40.49600 -11.59400 1.000 49.92297 348 ALA A CA 1
ATOM 652 C C . ALA A 1 90 ? 16.24600 40.70200 -12.96300 1.000 51.23976 348 ALA A C 1
ATOM 653 O O . ALA A 1 90 ? 16.54200 39.95700 -13.90800 1.000 43.91846 348 ALA A O 1
ATOM 655 N N . THR A 1 91 ? 15.36800 41.70100 -13.06400 1.000 50.56350 349 THR A N 1
ATOM 656 C CA . THR A 1 91 ? 14.70000 41.99300 -14.33200 1.000 54.98414 349 THR A CA 1
ATOM 657 C C . THR A 1 91 ? 15.70100 42.50200 -15.36200 1.000 48.65486 349 THR A C 1
ATOM 658 O O . THR A 1 91 ? 15.66600 42.10600 -16.51500 1.000 49.02032 349 THR A O 1
ATOM 662 N N . ILE A 1 92 ? 16.60500 43.37100 -14.92300 1.000 52.79587 350 ILE A N 1
ATOM 663 C CA . ILE A 1 92 ? 17.66600 43.88900 -15.78600 1.000 51.36182 350 ILE A CA 1
ATOM 664 C C . ILE A 1 92 ? 18.52300 42.75100 -16.33100 1.000 51.07349 350 ILE A C 1
ATOM 665 O O . ILE A 1 92 ? 18.82800 42.71500 -17.52600 1.000 49.90217 350 ILE A O 1
ATOM 670 N N . LEU A 1 93 ? 18.88900 41.81300 -15.45800 1.000 49.90286 351 LEU A N 1
ATOM 671 C CA . LEU A 1 93 ? 19.72100 40.68700 -15.85600 1.000 50.93004 351 LEU A CA 1
ATOM 672 C C . LEU A 1 93 ? 18.95000 39.77800 -16.80000 1.000 46.11634 351 LEU A C 1
ATOM 673 O O . LEU A 1 93 ? 19.53200 39.17600 -17.70600 1.000 52.10954 351 LEU A O 1
ATOM 678 N N . ILE A 1 94 ? 17.63400 39.70800 -16.60700 1.000 48.42268 352 ILE A N 1
ATOM 679 C CA . ILE A 1 94 ? 16.79600 38.81500 -17.39700 1.000 51.14051 352 ILE A CA 1
ATOM 680 C C . ILE A 1 94 ? 16.65200 39.33400 -18.82600 1.000 52.32470 352 ILE A C 1
ATOM 681 O O . ILE A 1 94 ? 16.79000 38.57300 -19.78300 1.000 52.95535 352 ILE A O 1
ATOM 686 N N . THR A 1 95 ? 16.38400 40.62300 -18.97100 1.000 51.34291 353 THR A N 1
ATOM 687 C CA . THR A 1 95 ? 16.20000 41.21100 -20.29300 1.000 50.27805 353 THR A CA 1
ATOM 688 C C . THR A 1 95 ? 17.53200 41.26400 -21.03600 1.000 55.92567 353 THR A C 1
ATOM 689 O O . THR A 1 95 ? 17.58800 41.13700 -22.26100 1.000 57.57629 353 THR A O 1
ATOM 693 N N . TYR A 1 96 ? 18.60900 41.43600 -20.28300 1.000 54.47894 354 TYR A N 1
ATOM 694 C CA . TYR A 1 96 ? 19.94100 41.46400 -20.86400 1.000 53.25965 354 TYR A CA 1
ATOM 695 C C . TYR A 1 96 ? 20.45300 40.04700 -21.20400 1.000 65.67628 354 TYR A C 1
ATOM 696 O O . TYR A 1 96 ? 20.08000 39.04300 -20.57300 1.000 68.56646 354 TYR A O 1
ATOM 705 N N . ASP A 1 98 ? 18.78100 37.92600 -22.77400 1.000 75.91973 356 ASP A N 1
ATOM 706 C CA . ASP A 1 98 ? 18.36300 36.77700 -23.62100 1.000 73.86909 356 ASP A CA 1
ATOM 707 C C . ASP A 1 98 ? 19.45600 36.48800 -24.65600 1.000 78.30070 356 ASP A C 1
ATOM 708 O O . ASP A 1 98 ? 19.81900 37.41500 -25.40600 1.000 84.07616 356 ASP A O 1
ATOM 713 N N . TYR A 1 99 ? 19.98800 35.26200 -24.64800 1.000 67.22978 357 TYR A N 1
ATOM 714 C CA . TYR A 1 99 ? 21.03200 34.82600 -25.61200 1.000 66.28154 357 TYR A CA 1
ATOM 715 C C . TYR A 1 99 ? 20.55100 33.51100 -26.23200 1.000 61.01592 357 TYR A C 1
ATOM 716 O O . TYR A 1 99 ? 21.24500 32.48300 -26.10700 1.000 60.84591 357 TYR A O 1
ATOM 725 N N . GLY A 1 100 ? 19.37800 33.56600 -26.86800 1.000 70.39312 358 GLY A N 1
ATOM 726 C CA . GLY A 1 100 ? 18.74200 32.37200 -27.45200 1.000 62.17462 358 GLY A CA 1
ATOM 727 C C . GLY A 1 100 ? 17.77600 31.77800 -26.44300 1.000 66.39134 358 GLY A C 1
ATOM 728 O O . GLY A 1 100 ? 17.14000 30.75300 -26.75900 1.000 74.21248 358 GLY A O 1
ATOM 729 N N . GLY A 1 101 ? 17.67600 32.41100 -25.26700 1.000 60.98999 359 GLY A N 1
ATOM 730 C CA . GLY A 1 101 ? 16.77100 31.93300 -24.20200 1.000 55.95892 359 GLY A CA 1
ATOM 731 C C . GLY A 1 101 ? 17.31400 32.19000 -22.80400 1.000 51.00430 359 GLY A C 1
ATOM 732 O O . GLY A 1 101 ? 18.51900 31.95700 -22.58300 1.000 51.41652 359 GLY A O 1
ATOM 733 N N . ASN A 1 102 ? 16.44600 32.65400 -21.89700 1.000 51.02758 360 ASN A N 1
ATOM 734 C CA . ASN A 1 102 ? 16.79200 32.92500 -20.50200 1.000 47.45731 360 ASN A CA 1
ATOM 735 C C . ASN A 1 102 ? 17.23000 31.66100 -19.77400 1.000 44.24422 360 ASN A C 1
ATOM 736 O O . ASN A 1 102 ? 16.62300 30.59600 -19.939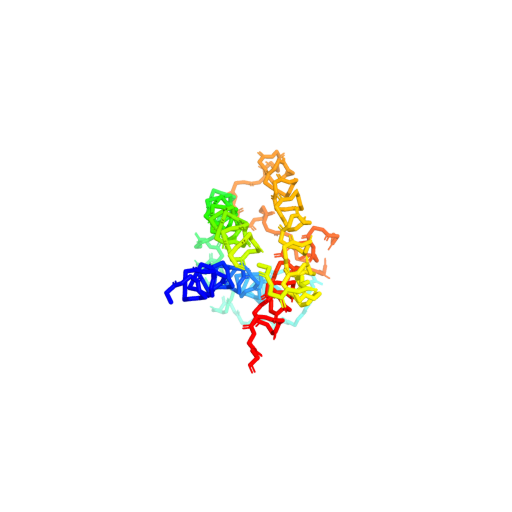00 1.000 40.99432 360 ASN A O 1
ATOM 741 N N . LEU A 1 103 ? 18.26300 31.78100 -18.95000 1.000 41.40797 361 LEU A N 1
ATOM 742 C CA . LEU A 1 103 ? 18.61000 30.69800 -18.04300 1.000 43.37746 361 LEU A CA 1
ATOM 743 C C . LEU A 1 103 ? 17.42300 30.47300 -17.10200 1.000 44.40386 361 LEU A C 1
ATOM 744 O O . LEU A 1 103 ? 16.81900 31.42900 -16.61700 1.000 39.42196 361 LEU A O 1
ATOM 749 N N . GLN A 1 104 ? 17.04100 29.22300 -16.87600 1.000 43.57096 362 GLN A N 1
ATOM 750 C CA . GLN A 1 104 ? 15.98800 28.96700 -15.90700 1.000 42.46812 362 GLN A CA 1
ATOM 751 C C . GLN A 1 104 ? 16.46200 29.17700 -14.47900 1.000 39.21541 362 GLN A C 1
ATOM 752 O O . GLN A 1 104 ? 15.65100 29.35400 -13.57300 1.000 37.33984 362 GLN A O 1
ATOM 758 N N . SER A 1 105 ? 17.77400 29.18200 -14.28700 1.000 36.09008 363 SER A N 1
ATOM 759 C CA . SER A 1 105 ? 18.32500 29.56000 -13.00100 1.000 37.83208 363 SER A CA 1
ATOM 760 C C . SER A 1 105 ? 17.93600 31.00900 -12.72600 1.000 38.34950 363 SER A C 1
ATOM 761 O O . SER A 1 105 ? 17.46200 31.33000 -11.63100 1.000 37.54054 363 SER A O 1
ATOM 764 N N . ASP A 1 106 ? 18.11700 31.87000 -13.72700 1.000 35.91470 364 ASP A N 1
ATOM 765 C CA . ASP A 1 106 ? 17.76600 33.28600 -13.60100 1.000 37.78002 364 ASP A CA 1
ATOM 766 C C . ASP A 1 106 ? 16.26400 33.43800 -13.35300 1.000 40.44111 364 ASP A C 1
ATOM 767 O O . ASP A 1 106 ? 15.83800 34.18300 -12.46900 1.000 37.93737 364 ASP A O 1
ATOM 772 N N . LEU A 1 107 ? 15.46200 32.70700 -14.11900 1.000 39.05493 365 LEU A N 1
ATOM 773 C CA . LEU A 1 107 ? 14.01100 32.71600 -13.94200 1.000 40.14796 365 LEU A CA 1
ATOM 774 C C . LEU A 1 107 ? 13.56400 32.27600 -12.54500 1.000 44.27204 365 LEU A C 1
ATOM 775 O O . LEU A 1 107 ? 12.71400 32.91900 -11.93000 1.000 41.63180 365 LEU A O 1
ATOM 780 N N . SER A 1 108 ? 14.12100 31.17200 -12.05100 1.000 39.46989 366 SER A N 1
ATOM 781 C CA . SER A 1 108 ? 13.75200 30.67600 -10.72300 1.000 42.44459 366 SER A CA 1
ATOM 782 C C . SER A 1 108 ? 14.17000 31.64900 -9.62400 1.000 37.58988 366 SER A C 1
ATOM 783 O O . SER A 1 108 ? 13.47100 31.79900 -8.61600 1.000 42.41982 366 SER A O 1
ATOM 786 N N . ALA A 1 109 ? 15.31600 32.29500 -9.80100 1.000 36.78028 367 ALA A N 1
ATOM 787 C CA . ALA A 1 109 ? 15.76500 33.26400 -8.80200 1.000 38.07884 367 ALA A CA 1
ATOM 788 C C . ALA A 1 109 ? 14.73200 34.37100 -8.67700 1.000 36.17112 367 ALA A C 1
ATOM 789 O O . ALA A 1 109 ? 14.31600 34.71700 -7.57600 1.000 41.24629 367 ALA A O 1
ATOM 791 N N . LYS A 1 110 ? 14.33500 34.92400 -9.82800 1.000 39.35156 368 LYS A N 1
ATOM 792 C CA . LYS A 1 110 ? 13.31100 36.00200 -9.87300 1.000 42.75024 368 LYS A CA 1
ATOM 793 C C . LYS A 1 110 ? 12.02200 35.46200 -9.24800 1.000 45.81856 368 LYS A C 1
ATOM 794 O O . LYS A 1 110 ? 11.41800 36.17600 -8.42300 1.000 42.59667 368 LYS A O 1
ATOM 800 N N . THR A 1 111 ? 11.62800 34.24400 -9.63400 1.000 39.46808 369 THR A N 1
ATOM 801 C CA . THR A 1 111 ? 10.43200 33.61200 -9.08500 1.000 41.09882 369 THR A CA 1
ATOM 802 C C . THR A 1 111 ? 10.47000 33.50400 -7.55600 1.000 40.15859 369 THR A C 1
ATOM 803 O O . THR A 1 111 ? 9.47500 33.75700 -6.87100 1.000 42.81414 369 THR A O 1
ATOM 807 N N . THR A 1 112 ? 11.61300 33.09400 -7.02100 1.000 39.35850 370 THR A N 1
ATOM 808 C CA . THR A 1 112 ? 11.71800 32.91600 -5.57500 1.000 42.88948 370 THR A CA 1
ATOM 809 C C . THR A 1 112 ? 11.70100 34.28600 -4.90800 1.000 37.25408 370 THR A C 1
ATOM 810 O O . THR A 1 112 ? 11.15600 34.45900 -3.83500 1.000 35.37701 370 THR A O 1
ATOM 814 N N . LEU A 1 113 ? 12.29400 35.26100 -5.57500 1.000 36.37271 371 LEU A N 1
ATOM 815 C CA . LEU A 1 113 ? 12.39400 36.58300 -5.00400 1.000 36.87209 371 LEU A CA 1
ATOM 816 C C . LEU A 1 113 ? 11.00800 37.19700 -4.91500 1.000 37.74971 371 LEU A C 1
ATOM 817 O O . LEU A 1 113 ? 10.72300 37.91900 -3.96100 1.000 40.24394 371 LEU A O 1
ATOM 822 N N . GLU A 1 114 ? 10.20600 36.99200 -5.96600 1.000 41.78490 372 GLU A N 1
ATOM 823 C CA . GLU A 1 114 ? 8.82100 37.53000 -6.01500 1.000 46.50105 372 GLU A CA 1
ATOM 824 C C . GLU A 1 114 ? 8.04500 36.91200 -4.85100 1.000 45.44028 372 GLU A C 1
ATOM 825 O O . GLU A 1 114 ? 7.29000 37.64200 -4.17900 1.000 48.28958 372 GLU A O 1
ATOM 831 N N . ALA A 1 115 ? 8.24400 35.60900 -4.63700 1.000 45.83624 373 ALA A N 1
ATOM 832 C CA . ALA A 1 115 ? 7.60400 34.89600 -3.53100 1.000 44.89951 373 ALA A CA 1
ATOM 833 C C . ALA A 1 115 ? 8.02100 35.52000 -2.19600 1.000 44.34227 373 ALA A C 1
ATOM 834 O O . ALA A 1 115 ? 7.17800 35.79500 -1.34500 1.000 49.37330 373 ALA A O 1
ATOM 836 N N . LEU A 1 116 ? 9.31500 35.76100 -2.02000 1.000 37.46459 374 LEU A N 1
ATOM 837 C CA . LEU A 1 116 ? 9.82400 36.31700 -0.76200 1.000 37.51700 374 LEU A CA 1
ATOM 838 C C . LEU A 1 116 ? 9.19100 37.66600 -0.44000 1.000 40.51977 374 LEU A C 1
ATOM 839 O O . LEU A 1 116 ? 8.83500 37.95500 0.70500 1.000 39.56274 374 LEU A O 1
ATOM 844 N N . LYS A 1 117 ? 9.06100 38.49400 -1.46400 1.000 42.85740 375 LYS A N 1
ATOM 845 C CA . LYS A 1 117 ? 8.52400 39.83000 -1.29100 1.000 42.31567 375 LYS A CA 1
ATOM 846 C C . LYS A 1 117 ? 7.13700 39.80900 -0.69300 1.000 43.04133 375 LYS A C 1
ATOM 847 O O . LYS A 1 117 ? 6.83200 40.58600 0.22400 1.000 40.36784 375 LYS A O 1
ATOM 853 N N . THR A 1 118 ? 6.28200 38.92400 -1.19100 1.000 41.30816 376 THR A N 1
ATOM 854 C CA . THR A 1 118 ? 4.93400 38.93200 -0.65700 1.000 45.38687 376 THR A CA 1
ATOM 855 C C . THR A 1 118 ? 4.97700 38.32100 0.71800 1.000 44.43046 376 THR A C 1
ATOM 856 O O . THR A 1 118 ? 4.32300 38.81000 1.63300 1.000 51.16408 376 THR A O 1
ATOM 860 N N . GLU A 1 119 ? 5.75800 37.26100 0.87400 1.000 44.02669 377 GLU A N 1
ATOM 861 C CA . GLU A 1 119 ? 5.88300 36.63100 2.17500 1.000 44.40503 377 GLU A CA 1
ATOM 862 C C . GLU A 1 119 ? 6.46700 37.58400 3.21500 1.000 40.55712 377 GLU A C 1
ATOM 863 O O . GLU A 1 119 ? 6.03300 37.56100 4.36200 1.000 40.66769 377 GLU A O 1
ATOM 869 N N . VAL A 1 120 ? 7.41900 38.43700 2.84000 1.000 39.00016 378 VAL A N 1
ATOM 870 C CA . VAL A 1 120 ? 7.97800 39.34900 3.84100 1.000 37.80745 378 VAL A CA 1
ATOM 871 C C . VAL A 1 120 ? 6.98100 40.49200 4.09500 1.000 40.67433 378 VAL A C 1
ATOM 872 O O . VAL A 1 120 ? 6.84600 40.94500 5.23300 1.000 41.13797 378 VAL A O 1
ATOM 876 N N . SER A 1 121 ? 6.26600 40.94700 3.06000 1.000 42.74415 379 SER A N 1
ATOM 877 C CA . SER A 1 121 ? 5.24900 41.99900 3.25700 1.000 41.90446 379 SER A CA 1
ATOM 878 C C . SER A 1 121 ? 4.15600 41.54400 4.20000 1.000 44.99028 379 SER A C 1
ATOM 879 O O . SER A 1 121 ? 3.70900 42.29900 5.06400 1.000 49.59781 379 SER A O 1
ATOM 882 N N . SER A 1 122 ? 3.72100 40.30700 4.00900 1.000 46.01715 380 SER A N 1
ATOM 883 C CA . SER A 1 122 ? 2.69600 39.70900 4.84700 1.000 44.76861 380 SER A CA 1
ATOM 884 C C . SER A 1 122 ? 3.15900 39.64000 6.29700 1.000 46.56164 380 SER A C 1
ATOM 885 O O . SER A 1 122 ? 2.39500 39.87600 7.23500 1.000 48.15685 380 SER A O 1
ATOM 888 N N . LEU A 1 123 ? 4.42600 39.32000 6.48300 1.000 42.40808 381 LEU A N 1
ATOM 889 C CA . LEU A 1 123 ? 4.95000 39.15700 7.82500 1.000 43.08116 381 LEU A CA 1
ATOM 890 C C . LEU A 1 123 ? 5.05900 40.52700 8.51700 1.000 43.49141 381 LEU A C 1
ATOM 891 O O . LEU A 1 123 ? 4.83500 40.64500 9.72600 1.000 43.73292 381 LEU A O 1
ATOM 896 N N . ILE A 1 124 ? 5.34700 41.57000 7.74500 1.000 38.78388 382 ILE A N 1
ATOM 897 C CA . ILE A 1 124 ? 5.34800 42.92500 8.29400 1.000 42.76878 382 ILE A CA 1
ATOM 898 C C . ILE A 1 124 ? 3.93400 43.29200 8.76300 1.000 46.87192 382 ILE A C 1
ATOM 899 O O . ILE A 1 124 ? 3.75000 43.68600 9.91500 1.000 45.57338 382 ILE A O 1
ATOM 904 N N . THR A 1 125 ? 2.93600 43.12500 7.89200 1.000 46.17691 383 THR A N 1
ATOM 905 C CA . THR A 1 125 ? 1.52800 43.38700 8.24300 1.000 45.57313 383 THR A CA 1
ATOM 906 C C . THR A 1 125 ? 1.06500 42.55800 9.45100 1.000 50.52505 383 THR A C 1
ATOM 907 O O . THR A 1 125 ? 0.33800 43.04500 10.32800 1.000 53.80902 383 THR A O 1
ATOM 911 N N . LYS A 1 126 ? 1.51700 41.31500 9.51700 1.000 43.04650 384 LYS A N 1
ATOM 912 C CA . LYS A 1 126 ? 1.21600 40.48000 10.66000 1.000 46.20767 384 LYS A CA 1
ATOM 913 C C . LYS A 1 126 ? 1.82600 41.04600 11.94500 1.000 51.43711 384 LYS A C 1
ATOM 914 O O . LYS A 1 126 ? 1.12500 41.24500 12.93600 1.000 54.29096 384 LYS A O 1
ATOM 920 N N . ILE A 1 127 ? 3.12600 41.31400 11.93600 1.000 45.28664 385 ILE A N 1
ATOM 921 C CA . ILE A 1 127 ? 3.80900 41.72500 13.15300 1.000 44.46451 385 ILE A CA 1
ATOM 922 C C . ILE A 1 127 ? 3.39400 43.11000 13.67400 1.000 40.72482 385 ILE A C 1
ATOM 923 O O . ILE A 1 127 ? 3.38900 43.29900 14.86900 1.000 47.98007 385 ILE A O 1
ATOM 928 N N . GLN A 1 128 ? 3.02800 44.05500 12.81100 1.000 44.95968 386 GLN A N 1
ATOM 929 C CA . GLN A 1 128 ? 2.67200 45.40700 13.27000 1.000 51.12935 386 GLN A CA 1
ATOM 930 C C . GLN A 1 128 ? 1.46900 45.41400 14.21300 1.000 51.39541 386 GLN A C 1
ATOM 931 O O . GLN A 1 128 ? 1.29200 46.35900 14.98100 1.000 53.32260 386 GLN A O 1
ATOM 937 N N . ASP A 1 129 ? 0.64600 44.37000 14.15800 1.000 52.59662 387 ASP A N 1
ATOM 938 C CA . ASP A 1 129 ? -0.53700 44.30300 14.99900 1.000 51.49760 387 ASP A CA 1
ATOM 939 C C . ASP A 1 129 ? -0.34100 43.38400 16.20700 1.000 51.28641 387 ASP A C 1
ATOM 940 O O . ASP A 1 129 ? -1.28600 43.11800 16.94300 1.000 51.53125 387 ASP A O 1
ATOM 945 N N . PHE A 1 130 ? 0.87500 42.89200 16.41800 1.000 46.01908 388 PHE A N 1
ATOM 946 C CA . PHE A 1 130 ? 1.18400 42.22900 17.68400 1.000 47.44384 388 PHE A CA 1
ATOM 947 C C . PHE A 1 130 ? 0.99000 43.25500 18.81300 1.000 45.19369 388 PHE A C 1
ATOM 948 O O . PHE A 1 130 ? 1.15100 44.45300 18.59200 1.000 46.58829 388 PHE A O 1
ATOM 956 N N . ASN A 1 131 ? 0.63500 42.80600 20.01400 1.000 42.59595 389 ASN A N 1
ATOM 957 C CA . ASN A 1 131 ? 0.34400 43.75600 21.09500 1.000 43.72847 389 ASN A CA 1
ATOM 958 C C . ASN A 1 131 ? 1.53200 43.96300 22.03000 1.000 44.37685 389 ASN A C 1
ATOM 959 O O . ASN A 1 131 ? 1.56500 44.92000 22.80000 1.000 44.54055 389 ASN A O 1
ATOM 964 N N . ASN A 1 132 ? 2.50400 43.06300 21.98900 1.000 39.53537 390 ASN A N 1
ATOM 965 C CA . ASN A 1 132 ? 3.66300 43.22400 22.85800 1.000 39.88307 390 ASN A CA 1
ATOM 966 C C . ASN A 1 132 ? 4.70600 44.09400 22.16000 1.000 39.58048 390 ASN A C 1
ATOM 967 O O . ASN A 1 132 ? 5.05300 43.84400 21.01700 1.000 39.26940 390 ASN A O 1
ATOM 972 N N . LYS A 1 133 ? 5.17000 45.13700 22.83700 1.000 38.05052 391 LYS A N 1
ATOM 973 C CA . LYS A 1 133 ? 6.15900 46.05100 22.26900 1.000 36.42858 391 LYS A CA 1
ATOM 974 C C . LYS A 1 133 ? 7.59100 45.57000 22.56000 1.000 35.65000 391 LYS A C 1
ATOM 975 O O . LYS A 1 133 ? 8.54400 46.01500 21.92300 1.000 36.12850 391 LYS A O 1
ATOM 981 N N . ASP A 1 134 ? 7.68500 44.71700 23.58500 1.000 35.83576 392 ASP A N 1
ATOM 982 C CA . ASP A 1 134 ? 8.97000 44.17200 24.09100 1.000 35.83244 392 ASP A CA 1
ATOM 983 C C . ASP A 1 134 ? 9.37500 42.92100 23.30600 1.000 40.40409 392 ASP A C 1
ATOM 984 O O . ASP A 1 134 ? 8.72300 42.58400 22.29600 1.000 36.81957 392 ASP A O 1
ATOM 989 N N . HIS A 1 135 ? 10.40300 42.23700 23.79900 1.000 35.09042 393 HIS A N 1
ATOM 990 C CA . HIS A 1 135 ? 10.92600 41.06400 23.10100 1.000 36.75590 393 HIS A CA 1
ATOM 991 C C . HIS A 1 135 ? 9.85600 40.02000 22.79000 1.000 39.85853 393 HIS A C 1
ATOM 992 O O . HIS A 1 135 ? 10.07800 39.13200 21.97100 1.000 35.42048 393 HIS A O 1
ATOM 999 N N . GLN A 1 136 ? 8.70400 40.11500 23.45300 1.000 38.47900 394 GLN A N 1
ATOM 1000 C CA . GLN A 1 136 ? 7.65300 39.11300 23.29300 1.000 40.31531 394 GLN A CA 1
ATOM 1001 C C . GLN A 1 136 ? 6.94200 39.25400 21.95900 1.000 38.41504 394 GLN A C 1
ATOM 1002 O O . GLN A 1 136 ? 6.07600 38.45200 21.62200 1.000 35.79130 394 GLN A O 1
ATOM 1008 N N . ALA A 1 137 ? 7.29200 40.27900 21.19700 1.000 39.27758 395 ALA A N 1
ATOM 1009 C CA . ALA A 1 137 ? 6.76000 40.38700 19.84900 1.000 39.68042 395 ALA A CA 1
ATOM 1010 C C . ALA A 1 137 ? 7.40100 39.29100 18.97900 1.000 36.18587 395 ALA A C 1
ATOM 1011 O O . ALA A 1 137 ? 6.82100 38.81900 18.00100 1.000 38.14802 395 ALA A O 1
ATOM 1013 N N . TYR A 1 138 ? 8.60000 38.86700 19.36500 1.000 39.34943 396 TYR A N 1
ATOM 1014 C CA . TYR A 1 138 ? 9.27300 37.76000 18.68100 1.000 36.93117 396 TYR A CA 1
ATOM 1015 C C . TYR A 1 138 ? 8.72900 36.40700 19.14200 1.000 38.35993 396 TYR A C 1
ATOM 1016 O O . TYR A 1 138 ? 8.85500 36.06700 20.31000 1.000 38.52691 396 TYR A O 1
ATOM 1025 N N . PRO A 1 139 ? 8.15000 35.62000 18.22900 1.000 46.06741 397 PRO A N 1
ATOM 1026 C CA . PRO A 1 139 ? 7.70300 34.27600 18.62800 1.000 48.21646 397 PRO A CA 1
ATOM 1027 C C . PRO A 1 139 ? 8.88000 33.34700 18.92300 1.000 45.55792 397 PRO A C 1
ATOM 1028 O O . PRO A 1 139 ? 9.95000 33.56500 18.36600 1.000 55.24184 397 PRO A O 1
ATOM 1032 N N . THR A 1 140 ? 8.70200 32.34500 19.78400 1.000 59.37147 398 THR A N 1
ATOM 1033 C CA . THR A 1 140 ? 9.69000 31.26300 19.90800 1.000 51.97645 398 THR A CA 1
ATOM 1034 C C . THR A 1 140 ? 9.02200 29.90400 19.67700 1.000 53.59770 398 THR A C 1
ATOM 1035 O O . THR A 1 140 ? 7.79400 29.80100 19.68900 1.000 62.41221 398 THR A O 1
ATOM 1039 N N . SER A 1 141 ? 9.83900 28.87100 19.47100 1.000 52.36160 399 SER A N 1
ATOM 1040 C CA . SER A 1 141 ? 9.37500 27.54600 19.04100 1.000 58.38729 399 SER A CA 1
ATOM 1041 C C . SER A 1 141 ? 8.99700 26.58000 20.16000 1.000 57.71326 399 SER A C 1
ATOM 1042 O O . SER A 1 141 ? 8.86600 25.38300 19.91000 1.000 58.91361 399 SER A O 1
ATOM 1045 N N . TYR A 1 142 ? 8.84000 27.08200 21.38200 1.000 57.66988 400 TYR A N 1
ATOM 1046 C CA . TYR A 1 142 ? 8.51900 26.21900 22.52200 1.000 55.24451 400 TYR A CA 1
ATOM 1047 C C . TYR A 1 142 ? 7.31800 26.71700 23.33100 1.000 49.13594 400 TYR A C 1
ATOM 1048 O O . TYR A 1 142 ? 6.50400 27.51300 22.85400 1.000 52.20688 400 TYR A O 1
ATOM 1057 N N . TYR A 1 146 ? 3.59700 29.40700 16.68700 1.000 59.71457 404 TYR A N 1
ATOM 1058 C CA . TYR A 1 146 ? 4.81800 28.72800 16.25200 1.000 59.67989 404 TYR A CA 1
ATOM 1059 C C . TYR A 1 146 ? 5.02600 28.86200 14.74700 1.000 55.39045 404 TYR A C 1
ATOM 1060 O O . TYR A 1 146 ? 6.16300 28.80500 14.25500 1.000 55.26682 404 TYR A O 1
ATOM 1069 N N . GLN A 1 147 ? 3.93300 29.00300 14.01000 1.000 57.49955 405 GLN A N 1
ATOM 1070 C CA . GLN A 1 147 ? 4.04600 29.14700 12.56800 1.000 59.79517 405 GLN A CA 1
ATOM 1071 C C . GLN A 1 147 ? 4.90400 30.37000 12.24300 1.000 54.34346 405 GLN A C 1
ATOM 1072 O O . GLN A 1 147 ? 5.79400 30.30000 11.38900 1.000 47.81387 405 GLN A O 1
ATOM 1078 N N . THR A 1 148 ? 4.65000 31.47400 12.95000 1.000 50.68676 406 THR A N 1
ATOM 1079 C CA . THR A 1 148 ? 5.32600 32.74600 12.68200 1.000 48.20891 406 THR A CA 1
ATOM 1080 C C . THR A 1 148 ? 6.81600 32.64800 12.94000 1.000 41.88566 406 THR A C 1
ATOM 1081 O O . THR A 1 148 ? 7.60600 33.28600 12.24300 1.000 40.51255 406 THR A O 1
ATOM 1085 N N . TYR A 1 149 ? 7.18700 31.84600 13.93300 1.000 43.73676 407 TYR A N 1
ATOM 1086 C CA . TYR A 1 149 ? 8.58900 31.52600 14.20600 1.000 47.71725 407 TYR A CA 1
ATOM 1087 C C . TYR A 1 149 ? 9.27400 31.02700 12.94800 1.000 44.25262 407 TYR A C 1
ATOM 1088 O O . TYR A 1 149 ? 10.36300 31.48800 12.60000 1.000 41.61693 407 TYR A O 1
ATOM 1097 N N . GLN A 1 150 ? 8.61000 30.09600 12.26600 1.000 47.51035 408 GLN A N 1
ATOM 1098 C CA . GLN A 1 150 ? 9.14800 29.45500 11.06600 1.000 48.50333 408 GLN A CA 1
ATOM 1099 C C . GLN A 1 150 ? 9.15000 30.41700 9.89500 1.000 38.20950 408 GLN A C 1
ATOM 1100 O O . GLN A 1 150 ? 10.10100 30.44200 9.12100 1.000 39.39658 408 GLN A O 1
ATOM 1106 N N . ALA A 1 151 ? 8.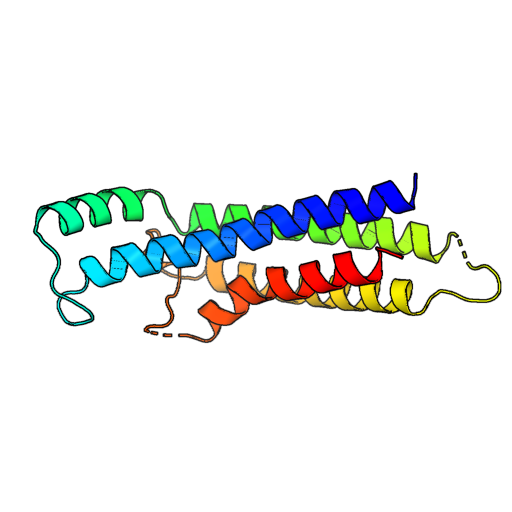08000 31.19700 9.77000 1.000 42.24598 409 ALA A N 1
ATOM 1107 C CA . ALA A 1 151 ? 7.95100 32.20700 8.71600 1.000 40.01707 409 ALA A CA 1
ATOM 1108 C C . ALA A 1 151 ? 9.07600 33.23900 8.76400 1.000 38.88063 409 ALA A C 1
ATOM 1109 O O . ALA A 1 151 ? 9.55400 33.71200 7.73400 1.000 39.27358 409 ALA A O 1
ATOM 1111 N N . LEU A 1 152 ? 9.48500 33.59300 9.97400 1.000 40.23264 410 LEU A N 1
ATOM 1112 C CA . LEU A 1 152 ? 10.50600 34.61700 10.17800 1.000 35.65462 410 LEU A CA 1
ATOM 1113 C C . LEU A 1 152 ? 11.89200 34.14700 9.74300 1.000 35.16646 410 LEU A C 1
ATOM 1114 O O . LEU A 1 152 ? 12.75900 34.95600 9.41500 1.000 29.82301 410 LEU A O 1
ATOM 1119 N N . ARG A 1 153 ? 12.12600 32.83900 9.76200 1.000 36.99036 411 ARG A N 1
ATOM 1120 C CA . ARG A 1 153 ? 13.46800 32.36400 9.41900 1.000 38.46817 411 ARG A CA 1
ATOM 1121 C C . ARG A 1 153 ? 13.52100 31.66400 8.06000 1.000 35.25538 411 ARG A C 1
ATOM 1122 O O . ARG A 1 153 ? 14.60200 31.34000 7.56000 1.000 34.80557 411 ARG A O 1
ATOM 1130 N N . ASN A 1 154 ? 12.36400 31.52600 7.42000 1.000 33.40741 412 ASN A N 1
ATOM 1131 C CA . ASN A 1 154 ? 12.29100 31.04500 6.03800 1.000 38.02913 412 ASN A CA 1
ATOM 1132 C C . ASN A 1 154 ? 13.04600 31.92300 5.03100 1.000 36.48755 412 ASN A C 1
ATOM 1133 O O . ASN A 1 154 ? 13.68000 31.39000 4.12000 1.000 37.32190 412 ASN A O 1
ATOM 1138 N N . PRO A 1 155 ? 13.00200 33.26600 5.17500 1.000 34.47084 413 PRO A N 1
ATOM 1139 C CA . PRO A 1 155 ? 13.70700 34.07100 4.16900 1.000 33.79491 413 PRO A CA 1
ATOM 1140 C C . PRO A 1 155 ? 15.18300 33.73400 3.98500 1.000 31.87174 413 PRO A C 1
ATOM 1141 O O . PRO A 1 155 ? 15.72400 33.84100 2.88500 1.000 32.30066 413 PRO A O 1
ATOM 1145 N N . TYR A 1 156 ? 15.84500 33.35100 5.05900 1.000 27.82114 414 TYR A N 1
ATOM 1146 C CA . TYR A 1 156 ? 17.24900 33.02700 4.95500 1.000 32.79678 414 TYR A CA 1
ATOM 1147 C C . TYR A 1 156 ? 17.43800 31.82600 4.02000 1.000 35.15095 414 TYR A C 1
ATOM 1148 O O . TYR A 1 156 ? 18.35400 31.81400 3.20000 1.000 31.72523 414 TYR A O 1
ATOM 1157 N N . SER A 1 157 ? 16.58200 30.81600 4.16700 1.000 34.26512 415 SER A N 1
ATOM 1158 C CA . SER A 1 157 ? 16.64700 29.62700 3.31100 1.000 34.43010 415 SER A CA 1
ATOM 1159 C C . SER A 1 157 ? 16.45100 29.98700 1.86200 1.000 31.82914 415 SER A C 1
ATOM 1160 O O . SER A 1 157 ? 17.23100 29.57600 1.00700 1.000 31.61781 415 SER A O 1
ATOM 1163 N N . LYS A 1 158 ? 15.40500 30.76300 1.58200 1.000 34.21403 416 LYS A N 1
ATOM 1164 C CA . LYS A 1 158 ? 15.08300 31.10000 0.19400 1.000 37.25931 416 LYS A CA 1
ATOM 1165 C C . LYS A 1 158 ? 16.12600 31.98600 -0.46900 1.000 31.70423 416 LYS A C 1
ATOM 1166 O O . LYS A 1 158 ? 16.43800 31.80300 -1.63100 1.000 32.76885 416 LYS A O 1
ATOM 1172 N N . LEU A 1 159 ? 16.65400 32.95600 0.27000 1.000 33.60548 417 LEU A N 1
ATOM 1173 C CA . LEU A 1 159 ? 17.73300 33.80400 -0.24500 1.000 29.18681 417 LEU A CA 1
ATOM 1174 C C . LEU A 1 159 ? 19.02000 33.02800 -0.39800 1.000 29.86405 417 LEU A C 1
ATOM 1175 O O . LEU A 1 159 ? 19.86700 33.37800 -1.21200 1.000 30.16583 417 LEU A O 1
ATOM 1180 N N . THR A 1 160 ? 19.16500 31.97900 0.41900 1.000 35.30115 418 THR A N 1
ATOM 1181 C CA . THR A 1 160 ? 20.36000 31.09700 0.35800 1.000 33.31182 418 THR A CA 1
ATOM 1182 C C . THR A 1 160 ? 20.27900 30.29800 -0.94600 1.000 35.15986 418 THR A C 1
ATOM 1183 O O . THR A 1 160 ? 21.33600 29.86700 -1.44900 1.000 38.34466 418 THR A O 1
ATOM 1187 N N . LEU A 1 161 ? 19.05600 30.12000 -1.45600 1.000 34.19992 419 LEU A N 1
ATOM 1188 C CA . LEU A 1 161 ? 18.81900 29.40800 -2.70900 1.000 33.98157 419 LEU A CA 1
ATOM 1189 C C . LEU A 1 161 ? 18.97900 30.37000 -3.89000 1.000 30.22370 419 LEU A C 1
ATOM 1190 O O . LEU A 1 161 ? 19.52100 30.00700 -4.92800 1.000 32.43849 419 LEU A O 1
ATOM 1195 N N . VAL A 1 162 ? 18.49500 31.60100 -3.71400 1.000 33.37166 420 VAL A N 1
ATOM 1196 C CA . VAL A 1 162 ? 18.65900 32.65000 -4.71700 1.000 30.98905 420 VAL A CA 1
ATOM 1197 C C . VAL A 1 162 ? 20.14300 32.88200 -5.00100 1.000 32.32523 420 VAL A C 1
ATOM 1198 O O . VAL A 1 162 ? 20.56000 32.87700 -6.15300 1.000 31.85898 420 VAL A O 1
ATOM 1202 N N . LYS A 1 163 ? 20.92700 33.05300 -3.93800 1.000 30.96830 421 LYS A N 1
ATOM 1203 C CA . LYS A 1 163 ? 22.37800 33.14100 -4.03600 1.000 31.69548 421 LYS A CA 1
ATOM 1204 C C . LYS A 1 163 ? 22.95800 31.95000 -4.80400 1.000 38.42089 421 LYS A C 1
ATOM 1205 O O . LYS A 1 163 ? 23.75500 32.11500 -5.72600 1.000 32.84532 421 LYS A O 1
ATOM 1211 N N . ASP A 1 164 ? 22.55000 30.74300 -4.40000 1.000 34.11438 422 ASP A N 1
ATOM 1212 C CA . ASP A 1 164 ? 23.05000 29.48300 -5.01700 1.000 35.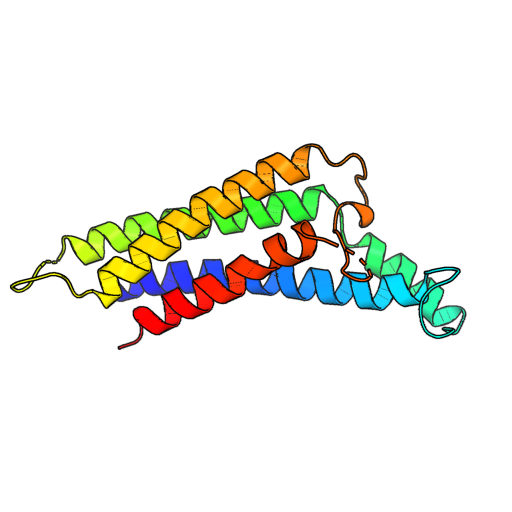50738 422 ASP A CA 1
ATOM 1213 C C . ASP A 1 164 ? 22.73500 29.45400 -6.51800 1.000 33.57275 422 ASP A C 1
ATOM 1214 O O . ASP A 1 164 ? 23.62700 29.06200 -7.29700 1.000 37.33871 422 ASP A O 1
ATOM 1219 N N . LEU A 1 165 ? 21.51800 29.85100 -6.90100 1.000 30.18841 423 LEU A N 1
ATOM 1220 C CA . LEU A 1 165 ? 21.10200 29.82700 -8.29300 1.000 29.65119 423 LEU A CA 1
ATOM 1221 C C . LEU A 1 165 ? 21.89500 30.81100 -9.18500 1.000 37.60916 423 LEU A C 1
ATOM 1222 O O . LEU A 1 165 ? 22.14400 30.53400 -10.35200 1.000 29.11139 423 LEU A O 1
ATOM 1227 N N . LEU A 1 166 ? 22.27000 31.96400 -8.63500 1.000 34.85325 424 LEU A N 1
ATOM 1228 C CA . LEU A 1 166 ? 22.98600 32.97200 -9.39800 1.000 41.69695 424 LEU A CA 1
ATOM 1229 C C . LEU A 1 166 ? 24.50200 32.78100 -9.33400 1.000 44.61768 424 LEU A C 1
ATOM 1230 O O . LEU A 1 166 ? 25.25600 33.56900 -9.89200 1.000 49.36398 424 LEU A O 1
ATOM 1235 N N . THR A 1 167 ? 24.95400 31.75600 -8.63100 1.000 38.49544 425 THR A N 1
ATOM 1236 C CA . THR A 1 167 ? 26.37900 31.50900 -8.54800 1.000 42.51632 425 THR A CA 1
ATOM 1237 C C . THR A 1 167 ? 26.70700 30.37300 -9.49500 1.000 49.74486 425 THR A C 1
ATOM 1238 O O . THR A 1 167 ? 26.65600 29.20800 -9.09700 1.000 44.23945 425 THR A O 1
ATOM 1242 N N . ARG A 1 168 ? 27.01200 30.70800 -10.74900 1.000 46.58212 426 ARG A N 1
ATOM 1243 C CA . ARG A 1 168 ? 27.35600 29.68600 -11.72100 1.000 49.75045 426 ARG A CA 1
ATOM 1244 C C . ARG A 1 168 ? 28.75500 29.91400 -12.26000 1.000 51.82922 426 ARG A C 1
ATOM 1245 O O . ARG A 1 168 ? 29.27400 29.05500 -12.96700 1.000 58.75378 426 ARG A O 1
#

Nearest PDB structures (foldseek):
  7rps-assembly1_A  TM=1.007E+00  e=2.668E-21  Borrelia miyamotoi FR64b
  7rpr-assembly2_B  TM=8.413E-01  e=3.773E-05  Borrelia miyamotoi FR64b
  6n1l-assembly1_A  TM=7.729E-01  e=1.615E-04  Borreliella burgdorferi B31
  2l6h-assembly1_A  TM=5.499E-01  e=1.358E+00  unclassified
  7jh5-assembly2_B  TM=3.084E-01  e=4.259E+00  synthetic construct